Protein AF-A0A950JMY6-F1 (afdb_monomer)

Sequence (63 aa):
APIQGNLDPVALVAGGKTLRCATKVILERGRGYPFIFNLGHGVLPETRLKHVAELVQLVRAEQ

Solvent-accessible surface area (backbone atoms only — not comparable to full-atom v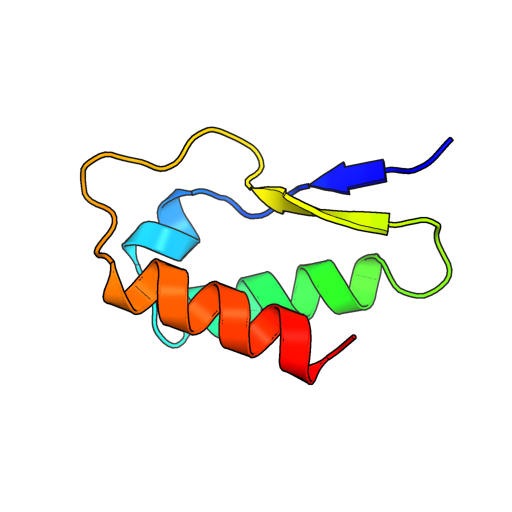alues): 3716 Å² total; per-residue (Å²): 131,74,49,75,31,65,44,57,40,65,36,44,48,68,20,70,70,56,28,51,53,54,52,49,56,52,53,61,70,36,61,98,53,65,57,44,86,40,56,61,56,70,84,52,92,80,45,48,69,69,31,56,53,50,50,54,51,56,56,61,73,77,104

Secondary structure (DSSP, 8-state):
--EEEEE-HHHHHH-HHHHHHHHHHHHHHHTTS-EEEEESSPPPTT--HHHHHHHHHHHHHH-

Mean predicted aligned error: 2.12 Å

Structure (mmCIF, N/CA/C/O backbone):
data_AF-A0A950JMY6-F1
#
_entry.id   AF-A0A950JMY6-F1
#
loop_
_atom_site.group_PDB
_atom_site.id
_atom_site.type_symbol
_atom_site.label_atom_id
_atom_site.label_alt_id
_atom_site.label_comp_id
_atom_site.label_asym_id
_atom_site.label_entity_id
_atom_site.label_seq_id
_atom_site.pdbx_PDB_ins_code
_atom_site.Cartn_x
_atom_site.Cartn_y
_atom_site.Cartn_z
_atom_site.occupancy
_atom_site.B_iso_or_equiv
_atom_site.auth_seq_id
_atom_site.auth_comp_id
_atom_site.auth_asym_id
_atom_site.auth_atom_id
_atom_site.pdbx_PDB_model_num
ATOM 1 N N . ALA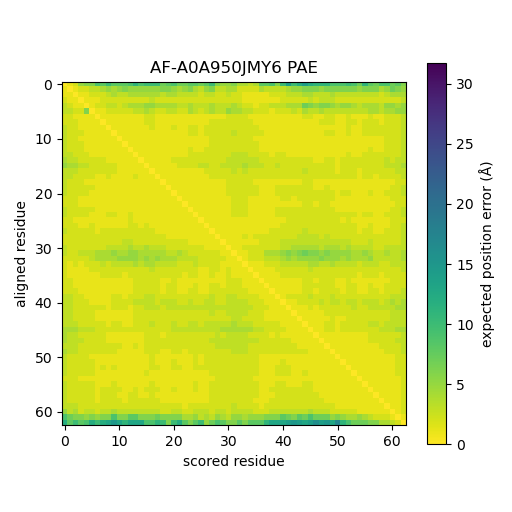 A 1 1 ? -7.141 15.456 15.269 1.00 88.75 1 ALA A N 1
ATOM 2 C CA . ALA A 1 1 ? -7.201 15.464 13.792 1.00 88.75 1 ALA A CA 1
ATOM 3 C C . ALA A 1 1 ? -6.859 14.066 13.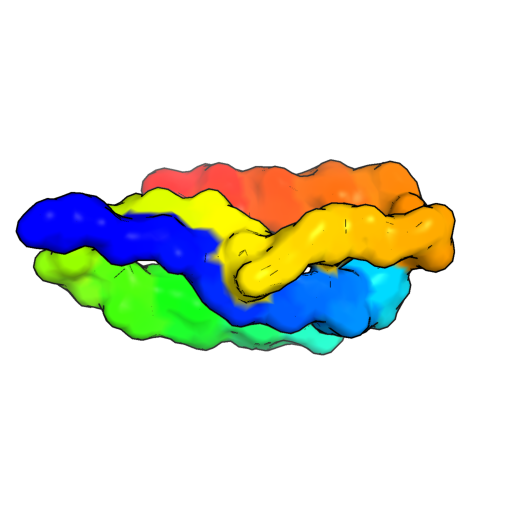285 1.00 88.75 1 ALA A C 1
ATOM 5 O O . ALA A 1 1 ? -6.134 13.378 14.002 1.00 88.75 1 ALA A O 1
ATOM 6 N N . PRO A 1 2 ? -7.384 13.619 12.131 1.00 94.62 2 PRO A N 1
ATOM 7 C CA . PRO A 1 2 ? -6.986 12.336 11.563 1.00 94.62 2 PRO A CA 1
ATOM 8 C C . PRO A 1 2 ? -5.512 12.347 11.140 1.00 94.62 2 PRO A C 1
ATOM 10 O O . PRO A 1 2 ? -4.981 13.393 10.765 1.00 94.62 2 PRO A O 1
ATOM 13 N N . ILE A 1 3 ? -4.865 11.185 11.202 1.00 95.69 3 ILE A N 1
ATOM 14 C CA . ILE A 1 3 ? -3.483 10.977 10.746 1.00 95.69 3 ILE A CA 1
ATOM 15 C C . ILE A 1 3 ? -3.519 10.159 9.453 1.00 95.69 3 ILE A C 1
ATOM 17 O O . ILE A 1 3 ? -4.298 9.213 9.347 1.00 95.69 3 ILE A O 1
ATOM 21 N N . GLN A 1 4 ? -2.670 10.508 8.483 1.00 96.69 4 GLN A N 1
ATOM 22 C CA . GLN A 1 4 ? -2.553 9.804 7.205 1.00 96.69 4 GLN A CA 1
ATOM 23 C C . GLN A 1 4 ? -1.107 9.351 6.948 1.00 96.69 4 GLN A C 1
ATOM 25 O O . GLN A 1 4 ? -0.184 10.132 7.167 1.00 96.69 4 GLN A O 1
ATOM 30 N N . GLY A 1 5 ? -0.905 8.123 6.460 1.00 95.06 5 GLY A N 1
ATOM 31 C CA . GLY A 1 5 ? 0.424 7.582 6.119 1.00 95.06 5 GLY A CA 1
ATOM 32 C C . GLY A 1 5 ? 0.594 6.113 6.522 1.00 95.06 5 GLY A C 1
ATOM 33 O O . GLY A 1 5 ? -0.399 5.430 6.740 1.00 95.06 5 GLY A O 1
ATOM 34 N N . ASN A 1 6 ? 1.805 5.554 6.629 1.00 96.31 6 ASN A N 1
ATOM 35 C CA . ASN A 1 6 ? 3.133 6.114 6.332 1.00 96.31 6 ASN A CA 1
ATOM 36 C C . ASN A 1 6 ? 4.019 5.115 5.551 1.00 96.31 6 ASN A C 1
ATOM 38 O O . ASN A 1 6 ? 5.234 5.079 5.751 1.00 96.31 6 ASN A O 1
ATOM 42 N N . LEU A 1 7 ? 3.418 4.273 4.702 1.00 98.56 7 LEU A N 1
ATOM 43 C CA . LEU A 1 7 ? 4.150 3.197 4.030 1.00 98.56 7 LEU A CA 1
ATOM 44 C C . LEU A 1 7 ? 5.249 3.769 3.129 1.00 98.56 7 LEU A C 1
ATOM 46 O O . LEU A 1 7 ? 4.973 4.578 2.243 1.00 98.56 7 LEU A O 1
ATOM 50 N N . ASP A 1 8 ? 6.484 3.320 3.337 1.00 98.38 8 ASP A N 1
ATOM 51 C CA . ASP A 1 8 ? 7.606 3.666 2.469 1.00 98.38 8 ASP A CA 1
ATOM 52 C C . ASP A 1 8 ? 7.334 3.151 1.038 1.00 98.38 8 ASP A C 1
ATOM 54 O O . ASP A 1 8 ? 7.122 1.942 0.860 1.00 98.38 8 ASP A O 1
ATOM 58 N N . PRO A 1 9 ? 7.342 4.016 0.004 1.00 98.44 9 PRO A N 1
ATOM 59 C CA . PRO A 1 9 ? 7.159 3.594 -1.383 1.00 98.44 9 PRO A CA 1
ATOM 60 C C . PRO A 1 9 ? 8.133 2.496 -1.839 1.00 98.44 9 PRO A C 1
ATOM 62 O O . PRO A 1 9 ? 7.786 1.700 -2.712 1.00 98.44 9 PRO A O 1
ATOM 65 N N . VAL A 1 10 ? 9.316 2.375 -1.229 1.00 98.38 10 VAL A N 1
ATOM 66 C CA . VAL A 1 10 ? 10.274 1.297 -1.525 1.00 98.38 10 VAL A CA 1
ATOM 67 C C . VAL A 1 10 ? 9.712 -0.077 -1.143 1.00 98.38 10 VAL A C 1
ATOM 69 O O . VAL A 1 10 ? 9.924 -1.056 -1.862 1.00 98.38 10 VAL A O 1
ATOM 72 N N . ALA A 1 11 ? 8.927 -0.174 -0.064 1.00 98.56 11 ALA A N 1
ATOM 73 C CA . ALA A 1 11 ? 8.252 -1.420 0.303 1.00 98.56 11 ALA A CA 1
ATOM 74 C C . ALA A 1 11 ? 7.200 -1.826 -0.743 1.00 98.56 11 ALA A C 1
ATOM 76 O O . ALA A 1 11 ? 7.025 -3.016 -1.020 1.00 98.56 11 ALA A O 1
ATOM 77 N N . LEU A 1 12 ? 6.541 -0.843 -1.363 1.00 98.56 12 LEU A N 1
ATOM 78 C CA . LEU A 1 12 ? 5.601 -1.061 -2.460 1.00 98.56 12 LEU A CA 1
ATOM 79 C C . LEU A 1 12 ? 6.315 -1.501 -3.750 1.00 98.56 12 LEU A C 1
ATOM 81 O O . LEU A 1 12 ? 5.840 -2.412 -4.432 1.00 98.56 12 LEU A O 1
ATOM 85 N N . VAL A 1 13 ? 7.486 -0.937 -4.058 1.00 98.50 13 VAL A N 1
ATOM 86 C CA . VAL A 1 13 ? 8.334 -1.421 -5.163 1.00 98.50 13 VAL A CA 1
ATOM 87 C C . VAL A 1 13 ? 8.769 -2.869 -4.922 1.00 98.50 13 VAL A C 1
ATOM 89 O O . VAL A 1 13 ? 8.665 -3.691 -5.833 1.00 98.50 13 VAL A O 1
ATOM 92 N N . ALA A 1 14 ? 9.187 -3.209 -3.699 1.00 98.31 14 ALA A N 1
ATOM 93 C CA . ALA A 1 14 ? 9.620 -4.559 -3.338 1.00 98.31 14 ALA A CA 1
ATOM 94 C C . ALA A 1 14 ? 8.486 -5.600 -3.416 1.00 98.31 14 ALA A C 1
ATOM 96 O O . ALA A 1 14 ? 8.713 -6.724 -3.870 1.00 98.31 14 ALA A O 1
ATOM 97 N N . GLY A 1 15 ? 7.267 -5.237 -3.001 1.00 97.81 15 GLY A N 1
ATOM 98 C CA . GLY A 1 15 ? 6.118 -6.143 -2.982 1.00 97.81 15 GLY A CA 1
ATOM 99 C C . GLY A 1 15 ? 6.277 -7.302 -1.989 1.00 97.81 15 GLY A C 1
ATOM 100 O O . GLY A 1 15 ? 7.125 -7.286 -1.087 1.00 97.81 15 GLY A O 1
ATOM 101 N N . GLY A 1 16 ? 5.451 -8.338 -2.150 1.00 97.25 16 GLY A N 1
ATOM 102 C CA . GLY A 1 16 ? 5.656 -9.622 -1.488 1.00 97.25 16 GLY A CA 1
ATOM 103 C C . GLY A 1 16 ? 5.709 -9.532 0.042 1.00 97.25 16 GLY A C 1
ATOM 104 O O . GLY A 1 16 ? 4.897 -8.869 0.683 1.00 97.25 16 GLY A O 1
ATOM 105 N N . LYS A 1 17 ? 6.668 -10.236 0.662 1.00 98.12 17 LYS A N 1
ATOM 106 C CA . LYS A 1 17 ? 6.782 -10.293 2.132 1.00 98.12 17 LYS A CA 1
ATOM 107 C C . LYS A 1 17 ? 7.048 -8.915 2.745 1.00 98.12 17 LYS A C 1
ATOM 109 O O . LYS A 1 17 ? 6.465 -8.609 3.780 1.00 98.12 17 LYS A O 1
ATOM 114 N N . THR A 1 18 ? 7.881 -8.093 2.107 1.00 97.94 18 THR A N 1
ATOM 115 C CA . THR A 1 18 ? 8.207 -6.743 2.587 1.00 97.94 18 THR A CA 1
ATOM 116 C C . THR A 1 18 ? 6.959 -5.871 2.647 1.00 97.94 18 THR A C 1
ATOM 118 O O . THR A 1 18 ? 6.668 -5.297 3.696 1.00 97.94 18 THR A O 1
ATOM 121 N N . LEU A 1 19 ? 6.174 -5.849 1.565 1.00 98.56 19 LEU A N 1
ATOM 122 C CA . LEU A 1 19 ? 4.919 -5.103 1.498 1.00 98.56 19 LEU A CA 1
ATOM 123 C C . LEU A 1 19 ? 3.919 -5.574 2.558 1.00 98.56 19 LEU A C 1
ATOM 125 O O . LEU A 1 19 ? 3.360 -4.753 3.284 1.00 98.56 19 LEU A O 1
ATOM 129 N N . ARG A 1 20 ? 3.741 -6.894 2.696 1.00 98.31 20 ARG A N 1
ATOM 130 C CA . ARG A 1 20 ? 2.833 -7.493 3.687 1.00 98.31 20 ARG A CA 1
ATOM 131 C C . ARG A 1 20 ? 3.205 -7.130 5.120 1.00 98.31 20 ARG A C 1
ATOM 133 O O . ARG A 1 20 ? 2.350 -6.672 5.872 1.00 98.31 20 ARG A O 1
ATOM 140 N N . CYS A 1 21 ? 4.472 -7.305 5.494 1.00 98.12 21 CYS A N 1
ATOM 141 C CA . CYS A 1 21 ? 4.941 -6.999 6.844 1.00 98.12 21 CYS A CA 1
ATOM 142 C C . CYS A 1 21 ? 4.814 -5.504 7.162 1.00 98.12 21 CYS A C 1
ATOM 144 O O . CYS A 1 21 ? 4.283 -5.157 8.214 1.00 98.12 21 CYS A O 1
ATOM 146 N N . ALA A 1 22 ? 5.251 -4.627 6.253 1.00 98.25 22 ALA A N 1
ATOM 147 C CA . ALA A 1 22 ? 5.178 -3.184 6.465 1.00 98.25 22 ALA A CA 1
ATOM 148 C C . ALA A 1 22 ? 3.724 -2.698 6.582 1.00 98.25 22 ALA A C 1
ATOM 150 O O . ALA A 1 22 ? 3.391 -1.977 7.520 1.00 98.25 22 ALA A O 1
ATOM 151 N N . THR A 1 23 ? 2.843 -3.157 5.687 1.00 98.25 23 THR A N 1
ATOM 152 C CA . THR A 1 23 ? 1.411 -2.812 5.706 1.00 98.25 23 THR A CA 1
ATOM 153 C C . THR A 1 23 ? 0.759 -3.234 7.020 1.00 98.25 23 THR A C 1
ATOM 155 O O . THR A 1 23 ? 0.103 -2.417 7.664 1.00 98.25 23 THR A O 1
ATOM 158 N N . LYS A 1 24 ? 1.001 -4.475 7.464 1.00 97.56 24 LYS A N 1
ATOM 159 C CA . LYS A 1 24 ? 0.458 -4.998 8.723 1.00 97.56 24 LYS A CA 1
ATOM 160 C C . LYS A 1 24 ? 0.889 -4.161 9.930 1.00 97.56 24 LYS A C 1
ATOM 162 O O . LYS A 1 24 ? 0.038 -3.744 10.707 1.00 97.56 24 LYS A O 1
ATOM 167 N N . VAL A 1 25 ? 2.184 -3.857 10.054 1.00 97.50 25 VAL A N 1
ATOM 168 C CA . VAL A 1 25 ? 2.717 -3.060 11.175 1.00 97.50 25 VAL A CA 1
ATOM 169 C C . VAL A 1 25 ? 2.078 -1.671 11.234 1.00 97.50 25 VAL A C 1
ATOM 171 O O . VAL A 1 25 ? 1.771 -1.173 12.316 1.00 97.50 25 VAL A O 1
ATOM 174 N N . ILE A 1 26 ? 1.872 -1.032 10.082 1.00 97.56 26 ILE A N 1
ATOM 175 C CA . ILE A 1 26 ? 1.265 0.301 10.008 1.00 97.56 26 ILE A CA 1
ATOM 176 C C . ILE A 1 26 ? -0.207 0.252 10.423 1.00 97.56 26 ILE A C 1
ATOM 178 O O . ILE A 1 26 ? -0.637 1.072 11.233 1.00 97.56 26 ILE A O 1
ATOM 182 N N . LEU A 1 27 ? -0.966 -0.720 9.911 1.00 96.75 27 LEU A N 1
ATOM 183 C CA . LEU A 1 27 ? -2.378 -0.890 10.257 1.00 96.75 27 LEU A CA 1
ATOM 184 C C . LEU A 1 27 ? -2.557 -1.200 11.745 1.00 96.75 27 LEU A C 1
ATOM 186 O O . LEU A 1 27 ? -3.404 -0.587 12.386 1.00 96.75 27 LEU A O 1
ATOM 190 N N . GLU A 1 28 ? -1.723 -2.074 12.315 1.00 96.44 28 GLU A N 1
ATOM 191 C CA . GLU A 1 28 ? -1.728 -2.378 13.751 1.00 96.44 28 GLU A CA 1
ATOM 192 C C . GLU A 1 28 ? -1.477 -1.131 14.603 1.00 96.44 28 GLU A C 1
ATOM 194 O O . GLU A 1 28 ? -2.197 -0.902 15.573 1.00 96.44 28 GLU A O 1
ATOM 199 N N . ARG A 1 29 ? -0.513 -0.287 14.221 1.00 95.12 29 ARG A N 1
ATOM 200 C CA . ARG A 1 29 ? -0.223 0.973 14.928 1.00 95.12 29 ARG A CA 1
ATOM 201 C C . ARG A 1 29 ? -1.324 2.021 14.777 1.00 95.12 29 ARG A C 1
ATOM 203 O O . ARG A 1 29 ? -1.473 2.866 15.653 1.00 95.12 29 ARG A O 1
ATOM 210 N N . GLY A 1 30 ? -2.072 1.982 13.678 1.00 94.44 30 GLY A N 1
ATOM 211 C CA . GLY A 1 30 ? -3.209 2.867 13.438 1.00 94.44 30 GLY A CA 1
ATOM 212 C C . GLY A 1 30 ? -4.474 2.490 14.216 1.00 94.44 30 GLY A C 1
ATOM 213 O O . GLY A 1 30 ? -5.385 3.314 14.318 1.00 94.44 30 GLY A O 1
ATOM 214 N N . ARG A 1 31 ? -4.558 1.272 14.778 1.00 93.50 31 ARG A N 1
ATOM 215 C CA . ARG A 1 31 ? -5.745 0.808 15.518 1.00 93.50 31 ARG A CA 1
ATOM 216 C C . ARG A 1 31 ? -6.016 1.712 16.725 1.00 93.50 31 ARG A C 1
ATOM 218 O O . ARG A 1 31 ? -5.117 2.036 17.492 1.00 93.50 31 ARG A O 1
ATOM 225 N N . GLY A 1 32 ? -7.280 2.096 16.900 1.00 92.94 32 GLY A N 1
ATOM 226 C CA . GLY A 1 32 ? -7.718 2.969 17.996 1.00 92.94 32 GLY A CA 1
ATOM 227 C C . GLY A 1 32 ? -7.582 4.471 17.723 1.00 92.94 32 GLY A C 1
ATOM 228 O O . GLY A 1 32 ? -7.977 5.267 18.571 1.00 92.94 32 GLY A O 1
ATOM 229 N N . TYR A 1 33 ? -7.091 4.871 16.544 1.00 94.50 33 TYR A N 1
ATOM 230 C CA . TYR A 1 33 ? -6.985 6.272 16.130 1.00 94.50 33 TYR A CA 1
ATOM 231 C C . TYR A 1 33 ? -7.795 6.547 14.852 1.00 94.50 33 TYR A C 1
ATOM 233 O O . TYR A 1 33 ? -7.989 5.641 14.041 1.00 94.50 33 TYR A O 1
ATOM 241 N N . PRO A 1 34 ? -8.234 7.798 14.610 1.00 95.75 34 PRO A N 1
ATOM 242 C CA . PRO A 1 34 ? -8.761 8.208 13.310 1.00 95.75 34 PRO A CA 1
ATOM 243 C C . PRO A 1 34 ? -7.622 8.198 12.273 1.00 95.75 34 PRO A C 1
ATOM 245 O O . PRO A 1 34 ? -6.902 9.186 12.110 1.00 95.75 34 PRO A O 1
ATOM 248 N N . PHE A 1 35 ? -7.417 7.054 11.622 1.00 96.12 35 PHE A N 1
ATOM 249 C CA . PHE A 1 35 ? -6.249 6.768 10.790 1.00 96.12 35 PHE A CA 1
ATOM 250 C C . PHE A 1 35 ? -6.637 6.440 9.345 1.00 96.12 35 PHE A C 1
ATOM 252 O O . PHE A 1 35 ? -7.493 5.594 9.096 1.00 96.12 35 PHE A O 1
ATOM 259 N N . ILE A 1 36 ? -5.976 7.095 8.389 1.00 96.94 36 ILE A N 1
ATOM 260 C CA . ILE A 1 36 ? -6.108 6.839 6.953 1.00 96.94 36 ILE A CA 1
ATOM 261 C C . ILE A 1 36 ? -4.793 6.233 6.466 1.00 96.94 36 ILE A C 1
ATOM 263 O O . ILE A 1 36 ? -3.765 6.910 6.402 1.00 96.94 36 ILE A O 1
ATOM 267 N N . PHE A 1 37 ? -4.815 4.956 6.095 1.00 97.88 37 PHE A N 1
ATOM 268 C CA . PHE A 1 37 ? -3.638 4.324 5.510 1.00 97.88 37 PHE A CA 1
ATOM 269 C C . PHE A 1 37 ? -3.256 5.023 4.198 1.00 97.88 37 PHE A C 1
ATOM 271 O O . PHE A 1 37 ? -4.103 5.224 3.327 1.00 97.88 37 PHE A O 1
ATOM 278 N N . ASN A 1 38 ? -1.978 5.365 4.036 1.00 97.94 38 ASN A N 1
ATOM 279 C CA . ASN A 1 38 ? -1.445 5.893 2.782 1.00 97.94 38 ASN A CA 1
ATOM 280 C C . ASN A 1 38 ? 0.068 5.635 2.680 1.00 97.94 38 ASN A C 1
ATOM 282 O O . ASN A 1 38 ? 0.715 5.197 3.636 1.00 97.94 38 ASN A O 1
ATOM 286 N N . LEU A 1 39 ? 0.643 5.931 1.520 1.00 98.38 39 LEU A N 1
ATOM 287 C CA . LEU A 1 39 ? 2.085 6.024 1.358 1.00 98.38 39 LEU A CA 1
ATOM 288 C C . LEU A 1 39 ? 2.633 7.246 2.109 1.00 98.38 39 LEU A C 1
ATOM 290 O O . LEU A 1 39 ? 1.944 8.250 2.289 1.00 98.38 39 LEU A O 1
ATOM 294 N N . GLY A 1 40 ? 3.890 7.162 2.543 1.00 97.38 40 GLY A N 1
ATOM 295 C CA . GLY A 1 40 ? 4.622 8.292 3.120 1.00 97.38 40 GLY A CA 1
ATOM 296 C C . GLY A 1 40 ? 5.085 9.312 2.073 1.00 97.38 40 GLY A C 1
ATOM 297 O O . GLY A 1 40 ? 5.374 10.454 2.415 1.00 97.38 40 GLY A O 1
ATOM 298 N N . HIS A 1 41 ?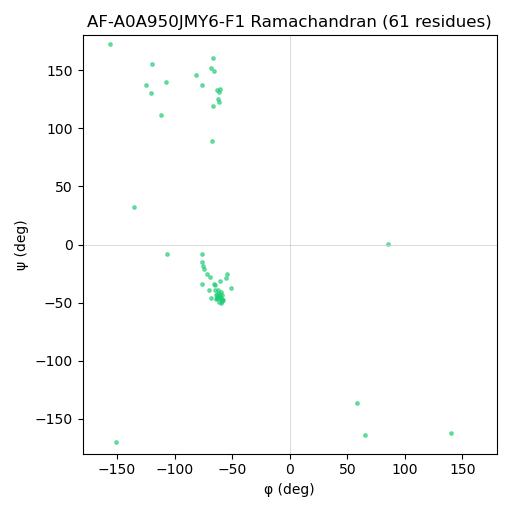 5.137 8.911 0.800 1.00 97.00 41 HIS A N 1
ATOM 299 C CA . HIS A 1 41 ? 5.443 9.771 -0.340 1.00 97.00 41 HIS A CA 1
ATOM 300 C C . HIS A 1 41 ? 4.746 9.235 -1.607 1.00 97.00 41 HIS A C 1
ATOM 302 O O . HIS A 1 41 ? 3.890 8.359 -1.525 1.00 97.00 41 HIS A O 1
ATOM 308 N N . GLY A 1 42 ? 5.072 9.775 -2.781 1.00 97.25 42 GLY A N 1
ATOM 309 C CA . GLY A 1 42 ? 4.458 9.367 -4.041 1.00 97.25 42 GLY A CA 1
ATOM 310 C C . GLY A 1 42 ? 4.818 7.935 -4.438 1.00 97.25 42 GLY A C 1
ATOM 311 O O . GLY A 1 42 ? 5.815 7.372 -3.988 1.00 97.25 42 GLY A O 1
ATOM 312 N N . VAL A 1 43 ? 4.005 7.355 -5.319 1.00 98.06 43 VAL A N 1
ATOM 313 C CA . VAL A 1 43 ? 4.326 6.081 -5.973 1.00 98.06 43 VAL A CA 1
ATOM 314 C C . VAL A 1 43 ? 5.580 6.265 -6.830 1.00 98.06 43 VAL A C 1
ATOM 316 O O . VAL A 1 43 ? 5.669 7.226 -7.593 1.00 98.06 43 VAL A O 1
ATOM 319 N N . LEU A 1 44 ? 6.533 5.340 -6.720 1.00 98.38 44 LEU A N 1
ATOM 320 C CA . LEU A 1 44 ? 7.753 5.365 -7.528 1.00 98.38 44 LEU A CA 1
ATOM 321 C C . LEU A 1 44 ? 7.503 4.777 -8.929 1.00 98.38 44 LEU A C 1
ATOM 323 O O . LEU A 1 44 ? 6.731 3.815 -9.025 1.00 98.38 44 LEU A O 1
ATOM 327 N N . PRO A 1 45 ? 8.157 5.278 -9.997 1.00 98.12 45 PRO A N 1
ATOM 328 C CA . PRO A 1 45 ? 7.984 4.777 -11.368 1.00 98.12 45 PRO A CA 1
ATOM 329 C C . PRO A 1 45 ? 8.231 3.270 -11.535 1.00 98.12 45 PRO A C 1
ATOM 331 O O . PRO A 1 45 ? 7.622 2.625 -12.384 1.00 98.12 45 PRO A O 1
ATOM 334 N N . GLU A 1 46 ? 9.089 2.686 -10.700 1.00 98.00 46 GLU A N 1
ATOM 335 C CA . GLU A 1 46 ? 9.448 1.265 -10.709 1.00 98.00 46 GLU A CA 1
ATOM 336 C C . GLU A 1 46 ? 8.347 0.370 -10.108 1.00 98.00 46 GLU A C 1
ATOM 338 O O . GLU A 1 46 ? 8.426 -0.864 -10.162 1.00 98.00 46 GLU A O 1
ATOM 343 N N . THR A 1 47 ? 7.310 0.973 -9.518 1.00 98.50 47 THR A N 1
ATOM 344 C CA . THR A 1 47 ? 6.216 0.257 -8.863 1.00 98.50 47 THR A CA 1
ATOM 345 C C . THR A 1 47 ? 5.392 -0.523 -9.879 1.00 98.50 47 THR A C 1
ATOM 347 O O . THR A 1 47 ? 4.733 0.033 -10.757 1.00 98.50 47 THR A O 1
ATOM 350 N N . ARG A 1 48 ? 5.344 -1.846 -9.713 1.00 98.50 48 ARG A N 1
ATOM 351 C CA . ARG A 1 48 ? 4.496 -2.707 -10.543 1.00 98.50 48 ARG A CA 1
ATOM 352 C C . ARG A 1 48 ? 3.036 -2.592 -10.106 1.00 98.50 48 ARG A C 1
ATOM 354 O O . ARG A 1 48 ? 2.740 -2.723 -8.920 1.00 98.50 48 ARG A O 1
ATOM 361 N N . LEU A 1 49 ? 2.111 -2.501 -11.065 1.00 98.38 49 LEU A N 1
ATOM 362 C CA . LEU A 1 49 ? 0.660 -2.459 -10.803 1.00 98.38 49 LEU A CA 1
ATOM 363 C C . LEU A 1 49 ? 0.175 -3.596 -9.891 1.00 98.38 49 LEU A C 1
ATOM 365 O O . LEU A 1 49 ? -0.656 -3.380 -9.013 1.00 98.38 49 LEU A O 1
ATOM 369 N N . LYS A 1 50 ? 0.741 -4.800 -10.039 1.00 98.44 50 LYS A N 1
ATOM 370 C CA . LYS A 1 50 ? 0.404 -5.944 -9.180 1.00 98.44 50 LYS A CA 1
ATOM 371 C C . LYS A 1 50 ? 0.713 -5.705 -7.694 1.00 98.44 50 LYS A C 1
ATOM 373 O O . LYS A 1 50 ? 0.002 -6.237 -6.854 1.00 98.44 50 LYS A O 1
ATOM 378 N N . HIS A 1 51 ? 1.735 -4.908 -7.362 1.00 98.56 51 HIS A N 1
ATOM 379 C CA . HIS A 1 51 ? 2.056 -4.577 -5.969 1.00 98.56 51 HIS A CA 1
ATOM 380 C C . HIS A 1 51 ? 1.078 -3.538 -5.411 1.00 98.56 51 HIS A C 1
ATOM 382 O O . HIS A 1 51 ? 0.707 -3.616 -4.246 1.00 98.56 51 HIS A O 1
ATOM 388 N N . VAL A 1 52 ? 0.593 -2.610 -6.246 1.00 98.44 52 VAL A N 1
ATOM 389 C CA . VAL A 1 52 ? -0.496 -1.691 -5.868 1.00 98.44 52 VAL A CA 1
ATOM 390 C C . VAL A 1 52 ? -1.776 -2.476 -5.582 1.00 98.44 52 VAL A C 1
ATOM 392 O O . VAL A 1 52 ? -2.414 -2.257 -4.556 1.00 98.44 52 VAL A O 1
ATOM 395 N N . ALA A 1 53 ? -2.126 -3.430 -6.449 1.00 98.44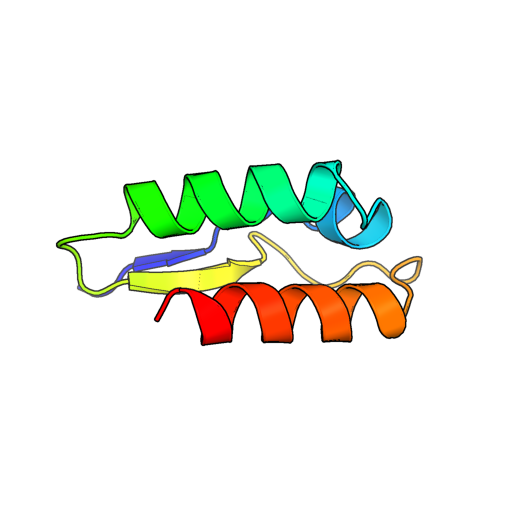 53 ALA A N 1
ATOM 396 C CA . ALA A 1 53 ? -3.281 -4.300 -6.240 1.00 98.44 53 ALA A CA 1
ATOM 397 C C . ALA A 1 53 ? -3.147 -5.137 -4.955 1.00 98.44 53 ALA A C 1
ATOM 399 O O . ALA A 1 53 ? -4.095 -5.202 -4.174 1.00 98.44 53 ALA A O 1
ATOM 400 N N . GLU A 1 54 ? -1.966 -5.716 -4.705 1.00 98.25 54 GLU A N 1
ATOM 401 C CA . GLU A 1 54 ? -1.656 -6.429 -3.460 1.00 98.25 54 GLU A CA 1
ATOM 402 C C .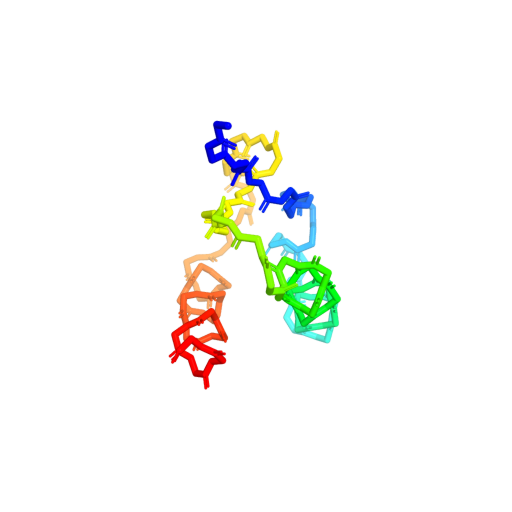 GLU A 1 54 ? -1.828 -5.515 -2.235 1.00 98.25 54 GLU A C 1
ATOM 404 O O . GLU A 1 54 ? -2.505 -5.894 -1.284 1.00 98.25 54 GLU A O 1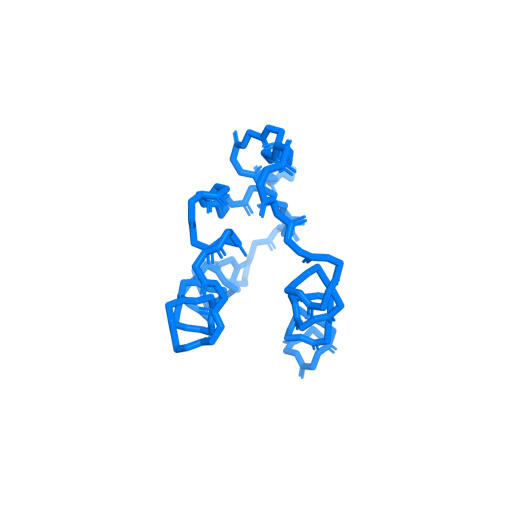
ATOM 409 N N . LEU A 1 55 ? -1.288 -4.290 -2.267 1.00 98.50 55 LEU A N 1
ATOM 410 C CA . LEU A 1 55 ? -1.421 -3.324 -1.172 1.00 98.50 55 LEU A CA 1
ATOM 411 C C . LEU A 1 55 ? -2.889 -3.000 -0.866 1.00 98.50 55 LEU A C 1
ATOM 413 O O . LEU A 1 55 ? -3.299 -3.029 0.293 1.00 98.50 55 LEU A O 1
ATOM 417 N N . VAL A 1 56 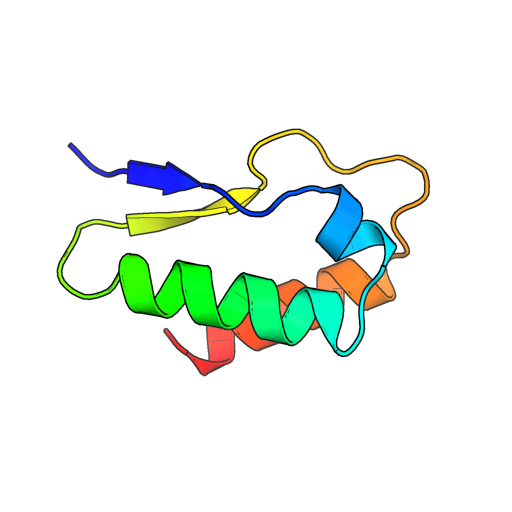? -3.692 -2.719 -1.896 1.00 98.19 56 VAL A N 1
ATOM 418 C CA . VAL A 1 56 ? -5.122 -2.420 -1.728 1.00 98.19 56 VAL A CA 1
ATOM 419 C C . VAL A 1 56 ? -5.861 -3.604 -1.105 1.00 98.19 56 VAL A C 1
ATOM 421 O O . VAL A 1 56 ? -6.688 -3.401 -0.216 1.00 98.19 56 VAL A O 1
ATOM 424 N N . GLN A 1 57 ? -5.562 -4.832 -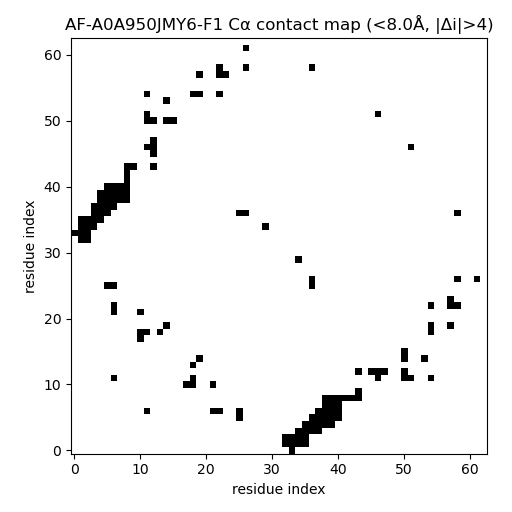1.539 1.00 98.12 57 GLN A N 1
ATOM 425 C CA . GLN A 1 57 ? -6.151 -6.040 -0.955 1.00 98.12 57 GLN A CA 1
ATOM 426 C C . GLN A 1 57 ? -5.782 -6.193 0.524 1.00 98.12 57 GLN A C 1
ATOM 428 O O . GLN A 1 57 ? -6.667 -6.441 1.338 1.00 98.12 57 GLN A O 1
ATOM 433 N N . LEU A 1 58 ? -4.510 -5.994 0.881 1.00 97.69 58 LEU A N 1
ATOM 434 C CA . LEU A 1 58 ? -4.039 -6.089 2.266 1.00 97.69 58 LEU A CA 1
ATOM 435 C C . LEU A 1 58 ? -4.723 -5.069 3.180 1.00 97.69 58 LEU A C 1
ATOM 437 O O . LEU A 1 58 ? -5.172 -5.431 4.262 1.00 97.69 58 LEU A O 1
ATOM 441 N N . VAL A 1 59 ? -4.839 -3.813 2.739 1.00 97.38 59 VAL A N 1
ATOM 442 C CA . VAL A 1 59 ? -5.496 -2.757 3.526 1.00 97.38 59 VAL A CA 1
ATOM 443 C C . VAL A 1 59 ? -6.978 -3.063 3.725 1.00 97.38 59 VAL A C 1
ATOM 445 O O . VAL A 1 59 ? -7.477 -2.934 4.836 1.00 97.38 59 VAL A O 1
ATOM 448 N N . ARG A 1 60 ? -7.681 -3.506 2.676 1.00 96.25 60 ARG A N 1
ATOM 449 C CA . ARG A 1 60 ? -9.118 -3.815 2.758 1.00 96.25 60 ARG A CA 1
ATOM 450 C C . ARG A 1 60 ? -9.440 -5.077 3.554 1.00 96.25 60 ARG A C 1
ATOM 452 O O . ARG A 1 60 ? -10.553 -5.186 4.042 1.00 96.25 60 ARG A O 1
ATOM 459 N N . ALA A 1 61 ? -8.516 -6.030 3.648 1.00 94.75 61 ALA A N 1
ATOM 460 C CA . ALA A 1 61 ? -8.727 -7.258 4.414 1.00 94.75 61 ALA A CA 1
ATOM 461 C C . ALA A 1 61 ? -8.641 -7.046 5.938 1.00 94.75 61 ALA A C 1
ATOM 463 O O . ALA A 1 61 ? -9.143 -7.869 6.696 1.00 94.75 61 ALA A O 1
ATOM 464 N N . GLU A 1 62 ? -7.985 -5.972 6.381 1.00 84.38 62 GLU A N 1
ATOM 465 C CA . GLU A 1 62 ? -7.708 -5.672 7.794 1.00 84.38 62 GLU A CA 1
ATOM 466 C C . GLU A 1 62 ? -8.578 -4.532 8.365 1.00 84.38 62 GLU A C 1
ATOM 468 O O . GLU A 1 62 ? -8.515 -4.275 9.575 1.00 84.38 62 GLU A O 1
ATOM 473 N N . GLN A 1 63 ? -9.338 -3.840 7.503 1.00 70.44 63 GLN A N 1
ATOM 474 C CA . GLN A 1 63 ? -10.244 -2.732 7.841 1.00 70.44 63 GLN A CA 1
ATOM 475 C C . GLN A 1 63 ? -11.673 -3.192 8.125 1.00 70.44 63 GLN A C 1
ATOM 477 O O . GLN A 1 63 ? -12.129 -4.166 7.489 1.00 70.44 63 GLN A O 1
#

Foldseek 3Di:
DEEEDDAELVLQLVADPSLLVSLVVVLVVCPPGNYHYDYNDDHDPSGDPVSVVVNVVSNVVSD

pLDDT: mean 96.57, std 4.08, range [70.44, 98.56]

Nearest PDB structures (foldseek):
  1r3q-assembly1_A  TM=9.056E-01  e=1.543E-03  Homo sapiens
  2q6z-assembly1_A  TM=9.040E-01  e=1.757E-03  Homo sapiens
  1jpk-assembly1_A-2  TM=9.009E-01  e=1.647E-03  Homo sapiens
  1r3s-assembly1_A  TM=9.023E-01  e=2.134E-03  Homo sapiens
  3gw3-assembly1_A-2  TM=9.033E-01  e=2.277E-03  Homo sapiens

Radius of gyration: 11.14 Å; Cα contacts (8 Å, |Δi|>4): 74; chains: 1; bounding box: 20×26×29 Å